Protein AF-A0A938GNT1-F1 (afdb_monomer_lite)

pLDDT: mean 94.32, std 7.25, range [50.84, 98.62]

Radius of gyration: 14.8 Å; chains: 1; bounding box: 34×33×43 Å

Secondary structure (DSSP, 8-state):
-PPPPPS--HHHHHHHTTT-PPPEEE--SHHHHHHHHHTT-SEEEEE-SSHHHHHHHHHHHHHSTTSEEEEEPPTT--SHHHHHHHHHHHHHTT-SEEEE-S-HHHHHHHHHTT--EEE--S--GGGHHHH--

Structure (mmCIF, N/CA/C/O backbone):
data_AF-A0A938GNT1-F1
#
_entry.id   AF-A0A938GNT1-F1
#
loop_
_atom_site.group_PDB
_atom_site.id
_atom_site.type_symbol
_atom_site.label_atom_id
_atom_site.label_alt_id
_atom_site.label_comp_id
_atom_site.label_asym_id
_atom_site.label_entity_id
_atom_site.label_seq_id
_atom_site.pdbx_PDB_ins_code
_atom_site.Cartn_x
_atom_site.Cartn_y
_atom_site.Cartn_z
_atom_site.occupancy
_atom_site.B_iso_or_equiv
_atom_site.auth_seq_id
_atom_site.auth_comp_id
_atom_site.auth_asym_id
_atom_site.auth_atom_id
_atom_site.pdbx_PDB_model_num
ATOM 1 N N . MET A 1 1 ? 13.058 -3.249 15.452 1.00 50.84 1 MET A N 1
ATOM 2 C CA . MET A 1 1 ? 12.200 -2.135 15.917 1.00 50.84 1 MET A CA 1
ATOM 3 C C . MET A 1 1 ? 10.747 -2.601 15.854 1.00 50.84 1 MET A C 1
ATOM 5 O O . MET A 1 1 ? 10.344 -3.102 14.810 1.00 50.84 1 MET A O 1
ATOM 9 N N . LEU A 1 2 ? 9.991 -2.549 16.957 1.00 61.66 2 LEU A N 1
ATOM 10 C CA . LEU A 1 2 ? 8.563 -2.904 16.960 1.00 61.66 2 LEU A CA 1
ATOM 11 C C . LEU A 1 2 ? 7.780 -1.785 16.261 1.00 61.66 2 LEU A C 1
ATOM 13 O O . LEU A 1 2 ? 7.905 -0.624 16.644 1.00 61.66 2 LEU A O 1
ATOM 17 N N . ARG A 1 3 ? 7.018 -2.116 15.214 1.00 69.81 3 ARG A N 1
ATOM 18 C CA . ARG A 1 3 ? 6.214 -1.128 14.478 1.00 69.81 3 ARG A CA 1
ATOM 19 C C . ARG A 1 3 ? 5.018 -0.692 15.336 1.00 69.81 3 ARG A C 1
ATOM 21 O O . ARG A 1 3 ? 4.415 -1.551 15.983 1.00 69.81 3 ARG A O 1
ATOM 28 N N . PRO A 1 4 ? 4.656 0.603 15.346 1.00 72.31 4 PRO A N 1
ATOM 29 C CA . PRO A 1 4 ? 3.506 1.081 16.104 1.00 72.31 4 PRO A CA 1
ATOM 30 C C . PRO A 1 4 ? 2.217 0.417 15.609 1.00 72.31 4 PRO A C 1
ATOM 32 O O . PRO A 1 4 ? 2.045 0.165 14.413 1.00 72.31 4 PRO A O 1
ATOM 35 N N . ARG A 1 5 ? 1.308 0.116 16.541 1.00 81.69 5 ARG A N 1
ATOM 36 C CA . ARG A 1 5 ? 0.027 -0.517 16.223 1.00 81.69 5 ARG A CA 1
ATOM 37 C C . ARG A 1 5 ? -0.854 0.461 15.442 1.00 81.69 5 ARG A C 1
ATOM 39 O O . ARG A 1 5 ? -1.074 1.585 15.881 1.00 81.69 5 ARG A O 1
ATOM 46 N N . LYS A 1 6 ? -1.360 0.009 14.296 1.00 91.19 6 LYS A N 1
ATOM 47 C CA . LYS A 1 6 ? -2.306 0.737 13.442 1.00 91.19 6 LYS A CA 1
ATOM 48 C C . LYS A 1 6 ? -3.756 0.363 13.787 1.00 91.19 6 LYS A C 1
ATOM 50 O O . LYS A 1 6 ? -3.993 -0.635 14.467 1.00 91.19 6 LYS A O 1
ATOM 55 N N . LYS A 1 7 ? -4.715 1.147 13.287 1.00 91.06 7 LYS A N 1
ATOM 56 C CA . LYS A 1 7 ? -6.173 0.946 13.357 1.00 91.06 7 LYS A CA 1
ATOM 57 C C . LYS A 1 7 ? -6.561 -0.444 12.859 1.00 91.06 7 LYS A C 1
ATOM 59 O O . LYS A 1 7 ? -7.377 -1.109 13.485 1.00 91.06 7 LYS A O 1
ATOM 64 N N . TYR A 1 8 ? -5.931 -0.882 11.770 1.00 95.44 8 TYR A N 1
ATOM 65 C CA . TYR A 1 8 ? -6.046 -2.238 11.247 1.00 95.44 8 TYR A CA 1
ATOM 66 C C . TYR A 1 8 ? -4.686 -2.922 11.183 1.00 95.44 8 TYR A C 1
ATOM 68 O O . TYR A 1 8 ? -3.656 -2.294 10.955 1.00 95.44 8 TYR A O 1
ATOM 76 N N . THR A 1 9 ? -4.691 -4.236 11.337 1.00 95.25 9 THR A N 1
ATOM 77 C CA . THR A 1 9 ? -3.609 -5.135 10.936 1.00 95.25 9 THR A CA 1
ATOM 78 C C . THR A 1 9 ? -4.050 -5.955 9.725 1.00 95.25 9 THR A C 1
ATOM 80 O O . THR A 1 9 ? -5.237 -6.037 9.419 1.00 95.25 9 THR A O 1
ATOM 83 N N . VAL A 1 10 ? -3.112 -6.628 9.050 1.00 95.50 10 VAL A N 1
ATOM 84 C CA . VAL A 1 10 ? -3.457 -7.578 7.972 1.00 95.50 10 VAL A CA 1
ATOM 85 C C . VAL A 1 10 ? -4.432 -8.651 8.468 1.00 95.50 10 VAL A C 1
ATOM 87 O O . VAL A 1 10 ? -5.361 -9.011 7.751 1.00 95.50 10 VAL A O 1
ATOM 90 N N . HIS A 1 11 ? -4.258 -9.115 9.709 1.00 96.12 11 HIS A N 1
ATOM 91 C CA . HIS A 1 11 ? -5.179 -10.052 10.344 1.00 96.12 11 HIS A CA 1
ATOM 92 C C . HIS A 1 11 ? -6.593 -9.463 10.454 1.00 96.12 11 HIS A C 1
ATOM 94 O O . HIS A 1 11 ? -7.557 -10.108 10.051 1.00 96.12 11 HIS A O 1
ATOM 100 N N . ASP A 1 12 ? -6.730 -8.220 10.923 1.00 97.25 12 ASP A N 1
ATOM 101 C CA . ASP A 1 12 ? -8.041 -7.564 11.030 1.00 97.25 12 ASP A CA 1
ATOM 102 C C . ASP A 1 12 ? -8.711 -7.430 9.657 1.00 97.25 12 ASP A C 1
ATOM 104 O O . ASP A 1 12 ? -9.892 -7.744 9.510 1.00 97.25 12 ASP A O 1
ATOM 108 N N . LEU A 1 13 ? -7.950 -7.054 8.623 1.00 97.00 13 LEU A N 1
ATOM 109 C CA . LEU A 1 13 ? -8.464 -6.954 7.254 1.00 97.00 13 LEU A CA 1
ATOM 110 C C . LEU A 1 13 ? -8.965 -8.305 6.721 1.00 97.00 13 LEU A C 1
ATOM 112 O O . LEU A 1 13 ? -10.017 -8.360 6.082 1.00 97.00 13 LEU A O 1
ATOM 116 N N . GLN A 1 14 ? -8.268 -9.405 7.025 1.00 97.00 14 GLN A N 1
ATOM 117 C CA . GLN A 1 14 ? -8.727 -10.756 6.683 1.00 97.00 14 GLN A CA 1
ATOM 118 C C . GLN A 1 14 ? -10.047 -11.104 7.381 1.00 97.00 14 GLN A C 1
ATOM 120 O O . GLN A 1 14 ? -10.933 -11.674 6.748 1.00 97.00 14 GLN A O 1
ATOM 125 N N . GLN A 1 15 ? -10.211 -10.720 8.651 1.00 98.12 15 GLN A N 1
ATOM 126 C CA . GLN A 1 15 ? -11.438 -10.984 9.412 1.00 98.12 15 GLN A CA 1
ATOM 127 C C . GLN A 1 15 ? -12.632 -10.128 8.969 1.00 98.12 15 GLN A C 1
ATOM 129 O O . GLN A 1 15 ? -13.779 -10.548 9.154 1.00 98.12 15 GLN A O 1
ATOM 134 N N . ILE A 1 16 ? -12.380 -8.942 8.406 1.00 97.62 16 ILE A N 1
ATOM 135 C CA . ILE A 1 16 ? -13.404 -8.015 7.895 1.00 97.62 16 ILE A CA 1
ATOM 136 C C . ILE A 1 16 ? -13.882 -8.404 6.489 1.00 97.62 16 ILE A C 1
ATOM 138 O O . ILE A 1 16 ? -15.014 -8.080 6.113 1.00 97.62 16 ILE A O 1
ATOM 142 N N . LYS A 1 17 ? -13.049 -9.100 5.706 1.00 96.88 17 LYS A N 1
ATOM 143 C CA . LYS A 1 17 ? -13.358 -9.478 4.321 1.00 96.88 17 LYS A CA 1
ATOM 144 C C . LYS A 1 17 ? -14.724 -10.170 4.220 1.00 96.88 17 LYS A C 1
ATOM 146 O O . LYS A 1 17 ? -14.994 -11.147 4.910 1.00 96.88 17 LYS A O 1
ATOM 151 N N . GLY A 1 18 ? -15.583 -9.646 3.345 1.00 97.19 18 GLY A N 1
ATOM 152 C CA . GLY A 1 18 ? -16.942 -10.156 3.123 1.00 97.19 18 GLY A CA 1
ATOM 153 C C . GLY A 1 18 ? -17.987 -9.722 4.160 1.00 97.19 18 GLY A C 1
ATOM 154 O O . GLY A 1 18 ? -19.154 -10.050 3.984 1.00 97.19 18 GLY A O 1
ATOM 155 N N . LYS A 1 19 ? -17.607 -8.978 5.210 1.00 97.94 19 LYS A N 1
ATOM 156 C CA . LYS A 1 19 ? -18.526 -8.508 6.267 1.00 97.94 19 LYS A CA 1
ATOM 157 C C . LYS A 1 19 ? -18.831 -7.015 6.191 1.00 97.94 19 LYS A C 1
ATOM 159 O O . LYS A 1 19 ? -19.944 -6.605 6.499 1.00 97.94 19 LYS A O 1
ATOM 164 N N . ARG A 1 20 ? -17.850 -6.192 5.806 1.00 97.00 20 ARG A N 1
ATOM 165 C CA . ARG A 1 20 ? -18.002 -4.734 5.693 1.00 97.00 20 ARG A CA 1
ATOM 166 C C . ARG A 1 20 ? -17.225 -4.199 4.495 1.00 97.00 20 ARG A C 1
ATOM 168 O O . ARG A 1 20 ? -16.111 -4.645 4.235 1.00 97.00 20 ARG A O 1
ATOM 175 N N . CYS A 1 21 ? -17.801 -3.219 3.802 1.00 97.25 21 CYS A N 1
ATOM 176 C CA . CYS A 1 21 ? -17.089 -2.437 2.796 1.00 97.25 21 CYS A CA 1
ATOM 177 C C . CYS A 1 21 ? -16.189 -1.394 3.481 1.00 97.25 21 CYS A C 1
ATOM 179 O O . CYS A 1 21 ? -16.643 -0.684 4.382 1.00 97.25 21 CYS A O 1
ATOM 181 N N . LEU A 1 22 ? -14.920 -1.329 3.075 1.00 97.44 22 LEU A N 1
ATOM 182 C CA . LEU A 1 22 ? -13.939 -0.386 3.612 1.00 97.44 22 LEU A CA 1
ATOM 183 C C . LEU A 1 22 ? -13.784 0.819 2.687 1.00 97.44 22 LEU A C 1
ATOM 185 O O . LEU A 1 22 ? -13.794 0.678 1.466 1.00 97.44 22 LEU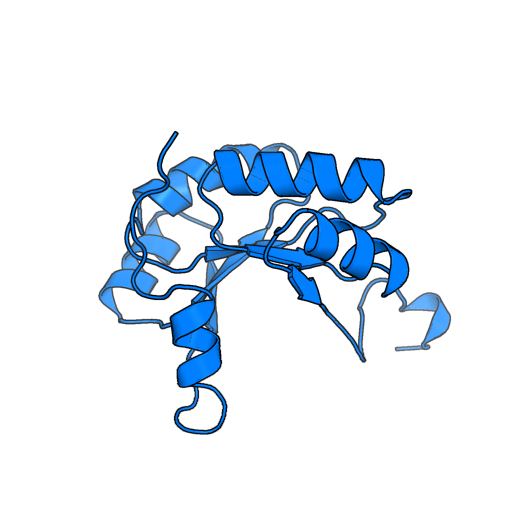 A O 1
ATOM 189 N N . THR A 1 23 ? -13.585 1.992 3.278 1.00 97.94 23 THR A N 1
ATOM 190 C CA . THR A 1 23 ? -13.212 3.209 2.549 1.00 97.94 23 THR A CA 1
ATOM 191 C C . THR A 1 23 ? -11.705 3.254 2.296 1.00 97.94 23 THR A C 1
ATOM 193 O O . THR A 1 23 ? -10.902 2.952 3.179 1.00 97.94 23 THR A O 1
ATOM 196 N N . HIS A 1 24 ? -11.297 3.641 1.087 1.00 97.69 24 HIS A N 1
ATOM 197 C CA . HIS A 1 24 ? -9.884 3.775 0.726 1.00 97.69 24 HIS A CA 1
ATOM 198 C C . HIS A 1 24 ? -9.674 5.056 -0.071 1.00 97.69 24 HIS A C 1
ATOM 200 O O . HIS A 1 24 ? -10.315 5.240 -1.103 1.00 97.69 24 HIS A O 1
ATOM 206 N N . ILE A 1 25 ? -8.789 5.938 0.401 1.00 98.00 25 ILE A N 1
ATOM 207 C CA . ILE A 1 25 ? -8.438 7.173 -0.314 1.00 98.00 25 ILE A CA 1
ATOM 208 C C . ILE A 1 25 ? -6.943 7.233 -0.615 1.00 98.00 25 ILE A C 1
ATOM 210 O O . ILE A 1 25 ? -6.129 6.600 0.060 1.00 98.00 25 ILE A O 1
ATOM 214 N N . HIS A 1 26 ? -6.576 8.019 -1.621 1.00 98.12 26 HIS A N 1
ATOM 215 C CA . HIS A 1 26 ? -5.190 8.381 -1.885 1.00 98.12 26 HIS A CA 1
ATOM 216 C C . HIS A 1 26 ? -4.887 9.763 -1.299 1.00 98.12 26 HIS A C 1
ATOM 218 O O . HIS A 1 26 ? -5.659 10.692 -1.525 1.00 98.12 26 HIS A O 1
ATOM 224 N N . VAL A 1 27 ? -3.773 9.893 -0.580 1.00 98.44 27 VAL A N 1
ATOM 225 C CA . VAL A 1 27 ? -3.311 11.140 0.046 1.00 98.44 27 VAL A CA 1
ATOM 226 C C . VAL A 1 27 ? -1.942 11.535 -0.494 1.00 98.44 27 VAL A C 1
ATOM 228 O O . VAL A 1 27 ? -1.084 10.689 -0.766 1.00 98.44 27 VAL A O 1
ATOM 231 N N . LYS A 1 28 ? -1.727 12.839 -0.643 1.00 97.75 28 LYS A N 1
ATOM 232 C CA . LYS A 1 28 ? -0.519 13.437 -1.219 1.00 97.75 28 LYS A CA 1
ATOM 233 C C . LYS A 1 28 ? 0.187 14.391 -0.263 1.00 97.75 28 LYS A C 1
ATOM 235 O O . LYS A 1 28 ? 1.350 14.713 -0.523 1.00 97.75 28 LYS A O 1
ATOM 240 N N . SER A 1 29 ? -0.459 14.812 0.824 1.00 98.38 29 SER A N 1
ATOM 241 C CA . SER A 1 29 ? 0.121 15.713 1.824 1.00 98.38 29 SER A CA 1
ATOM 242 C C . SER A 1 29 ? -0.202 15.294 3.268 1.00 98.38 29 SER A C 1
ATOM 244 O O . SER A 1 29 ? -1.146 14.528 3.492 1.00 98.38 29 SER A O 1
ATOM 246 N N . PRO A 1 30 ? 0.579 15.766 4.260 1.00 98.50 30 PRO A N 1
ATOM 247 C CA . PRO A 1 30 ? 0.291 15.533 5.676 1.00 98.50 30 PRO A CA 1
ATOM 248 C C . PRO A 1 30 ? -1.094 16.035 6.100 1.00 98.50 30 PRO A C 1
ATOM 250 O O . PRO A 1 30 ? -1.767 15.377 6.888 1.00 98.50 30 PRO A O 1
ATOM 253 N N . GLU A 1 31 ? -1.548 17.158 5.546 1.00 98.62 31 GLU A N 1
ATOM 254 C CA . GLU A 1 31 ? -2.857 17.747 5.842 1.00 98.62 31 GLU A CA 1
ATOM 255 C C . GLU A 1 31 ? -3.991 16.837 5.356 1.00 98.62 31 GLU A C 1
ATOM 257 O O . GLU A 1 31 ? -4.934 16.578 6.102 1.00 98.62 31 GLU A O 1
ATOM 262 N N . GLU A 1 32 ? -3.875 16.292 4.140 1.00 98.62 32 GLU A N 1
ATOM 263 C CA . GLU A 1 32 ? -4.833 15.314 3.610 1.00 98.62 32 GLU A CA 1
ATOM 264 C C . GLU A 1 32 ? -4.847 14.025 4.445 1.00 98.62 32 GLU A C 1
ATOM 266 O O . GLU A 1 32 ? -5.918 13.490 4.730 1.00 98.62 32 GLU A O 1
ATOM 271 N N . ALA A 1 33 ? -3.676 13.537 4.870 1.00 98.50 33 ALA A N 1
ATOM 272 C CA . ALA A 1 33 ? -3.565 12.345 5.712 1.00 98.50 33 ALA A CA 1
ATOM 273 C C . ALA A 1 33 ? -4.223 12.548 7.087 1.00 98.50 33 ALA A C 1
ATOM 275 O O . ALA A 1 33 ? -5.024 11.713 7.514 1.00 98.50 33 ALA A O 1
ATOM 276 N N . ALA A 1 34 ? -3.940 13.672 7.749 1.00 98.56 34 ALA A N 1
ATOM 277 C CA . ALA A 1 34 ? -4.549 14.024 9.030 1.00 98.56 34 ALA A CA 1
ATOM 278 C C . ALA A 1 34 ? -6.073 14.178 8.906 1.00 98.56 34 ALA A C 1
ATOM 280 O O . ALA A 1 34 ? -6.818 13.635 9.722 1.00 98.56 34 ALA A O 1
ATOM 281 N N . ALA A 1 35 ? -6.547 14.861 7.859 1.00 98.56 35 ALA A N 1
ATOM 282 C CA . ALA A 1 35 ? -7.975 15.024 7.600 1.00 98.56 35 ALA A CA 1
ATOM 283 C C . ALA A 1 35 ? -8.668 13.675 7.353 1.00 98.56 35 ALA A C 1
ATOM 285 O O . ALA A 1 35 ? -9.742 13.420 7.897 1.00 98.56 35 ALA A O 1
ATOM 286 N N . ALA A 1 36 ? -8.048 12.783 6.577 1.00 98.31 36 ALA A N 1
ATOM 287 C CA . ALA A 1 36 ? -8.589 11.457 6.306 1.00 98.31 36 ALA A CA 1
ATOM 288 C C . ALA A 1 36 ? -8.656 10.582 7.572 1.00 98.31 36 ALA A C 1
ATOM 290 O O . ALA A 1 36 ? -9.640 9.862 7.766 1.00 98.31 36 ALA A O 1
ATOM 291 N N . GLU A 1 37 ? -7.659 10.668 8.460 1.00 97.25 37 GLU A N 1
ATOM 292 C CA . GLU A 1 37 ? -7.680 9.963 9.748 1.00 97.25 37 GLU A CA 1
ATOM 293 C C . GLU A 1 37 ? -8.808 10.484 10.649 1.00 97.25 37 GLU A C 1
ATOM 295 O O . GLU A 1 37 ? -9.596 9.690 11.166 1.00 97.25 37 GLU A O 1
ATOM 300 N N . GLN A 1 38 ? -8.938 11.809 10.775 1.00 97.94 38 GLN A N 1
ATOM 301 C CA . GLN A 1 38 ? -9.999 12.459 11.555 1.00 97.94 38 GLN A CA 1
ATOM 302 C C . GLN A 1 38 ? -11.400 12.147 11.015 1.00 97.94 38 GLN A C 1
ATOM 304 O O . GLN A 1 38 ? -12.330 11.939 11.793 1.00 97.94 38 GLN A O 1
ATOM 309 N N . ALA A 1 39 ? -11.549 12.058 9.690 1.00 98.00 39 ALA A N 1
ATOM 310 C CA . ALA A 1 39 ? -12.795 11.668 9.033 1.00 98.00 39 ALA A CA 1
ATOM 311 C C . ALA A 1 39 ? -13.134 10.174 9.201 1.00 98.00 39 ALA A C 1
ATOM 313 O O . ALA A 1 39 ? -14.215 9.736 8.808 1.00 98.00 39 ALA A O 1
ATOM 314 N N . GLY A 1 40 ? -12.229 9.374 9.772 1.00 96.62 40 GLY A N 1
ATOM 315 C CA . GLY A 1 40 ? -12.463 7.961 10.044 1.00 96.62 40 GLY A CA 1
ATOM 316 C C . GLY A 1 40 ? -12.284 7.042 8.836 1.00 96.62 40 GLY A C 1
ATOM 317 O O . GLY A 1 40 ? -12.744 5.898 8.902 1.00 96.62 40 GLY A O 1
ATOM 318 N N . VAL A 1 41 ? -11.587 7.487 7.780 1.00 97.88 41 VAL A N 1
ATOM 319 C CA . VAL A 1 41 ? -11.237 6.652 6.616 1.00 97.88 41 VAL A CA 1
ATOM 320 C C . VAL A 1 41 ? -10.580 5.343 7.080 1.00 97.88 41 VAL A C 1
ATOM 322 O O . VAL A 1 41 ? -9.828 5.300 8.060 1.00 97.88 41 VAL A O 1
ATOM 325 N N . ASP A 1 42 ? -10.912 4.232 6.425 1.00 97.44 42 ASP A N 1
ATOM 326 C CA . ASP A 1 42 ? -10.433 2.913 6.840 1.00 97.44 42 ASP A CA 1
ATOM 327 C C . ASP A 1 42 ? -8.985 2.667 6.410 1.00 97.44 42 ASP A C 1
ATOM 329 O O . ASP A 1 42 ? -8.164 2.257 7.233 1.00 97.44 42 ASP A O 1
ATOM 333 N N . LEU A 1 43 ? -8.684 2.926 5.135 1.00 97.75 43 LEU A N 1
ATOM 334 C CA . LEU A 1 43 ? -7.387 2.691 4.505 1.00 97.75 43 LEU A CA 1
ATOM 335 C C . LEU A 1 43 ? -6.920 3.932 3.741 1.00 97.75 43 LEU A C 1
ATOM 337 O O . LEU A 1 43 ? -7.714 4.646 3.128 1.00 97.75 43 LEU A O 1
ATOM 341 N N . MET A 1 44 ? -5.611 4.145 3.698 1.00 98.00 44 MET A N 1
ATOM 342 C CA . MET A 1 44 ? -4.995 5.201 2.896 1.00 98.00 44 MET A CA 1
ATOM 343 C C . MET A 1 44 ? -3.997 4.612 1.909 1.00 98.00 44 MET A C 1
ATOM 345 O O . MET A 1 44 ? -3.426 3.541 2.131 1.00 98.00 44 MET A O 1
ATOM 349 N N . SER A 1 45 ? -3.769 5.320 0.809 1.00 98.00 45 SER A N 1
ATOM 350 C CA . SER A 1 45 ? -2.628 5.082 -0.066 1.00 98.00 45 SER A CA 1
ATOM 351 C C . SER A 1 45 ? -1.842 6.350 -0.346 1.00 98.00 45 SER A 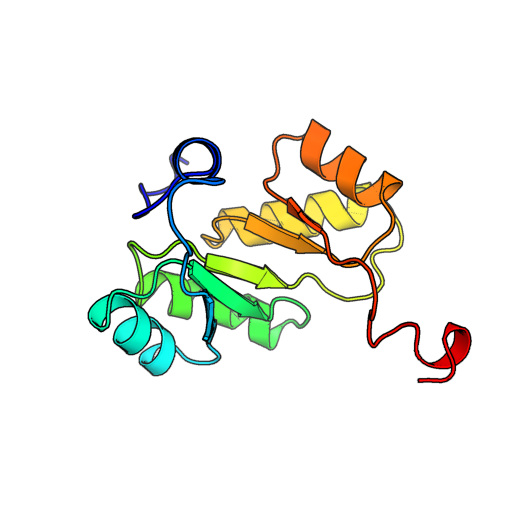C 1
ATOM 353 O O . SER A 1 45 ? -2.406 7.437 -0.342 1.00 98.00 45 SER A O 1
ATOM 355 N N . CYS A 1 46 ? -0.551 6.212 -0.620 1.00 98.25 46 CYS A N 1
ATOM 356 C CA . CYS A 1 46 ? 0.267 7.297 -1.150 1.00 98.25 46 CYS A CA 1
ATOM 357 C C . CYS A 1 46 ? 1.295 6.755 -2.147 1.00 98.25 46 CYS A C 1
ATOM 359 O O . CYS A 1 46 ? 1.548 5.549 -2.218 1.00 98.25 46 CYS A O 1
ATOM 361 N N . SER A 1 47 ? 1.895 7.649 -2.922 1.00 97.38 47 SER A N 1
ATOM 362 C CA . SER A 1 47 ? 3.017 7.315 -3.797 1.00 97.38 47 SER A CA 1
ATOM 363 C C . SER A 1 47 ? 4.293 7.007 -3.006 1.00 97.38 47 SER A C 1
ATOM 365 O O . SER A 1 47 ? 4.518 7.570 -1.933 1.00 97.38 47 SER A O 1
ATOM 367 N N . PHE A 1 48 ? 5.126 6.119 -3.547 1.00 97.31 48 PHE A N 1
ATOM 368 C CA . PHE A 1 48 ? 6.480 5.794 -3.072 1.00 97.31 48 PHE A CA 1
ATOM 369 C C . PHE A 1 48 ? 7.394 5.421 -4.259 1.00 97.31 48 PHE A C 1
ATOM 371 O O . PHE A 1 48 ? 8.349 4.649 -4.149 1.00 97.31 48 PHE A O 1
ATOM 378 N N . ASP A 1 49 ? 7.072 5.962 -5.429 1.00 94.44 49 ASP A N 1
ATOM 379 C CA . ASP A 1 49 ? 7.660 5.657 -6.729 1.00 94.44 49 ASP A CA 1
ATOM 380 C C . ASP A 1 49 ? 8.806 6.601 -7.128 1.00 94.44 49 ASP A C 1
ATOM 382 O O . ASP A 1 49 ? 9.466 6.362 -8.136 1.00 94.44 49 ASP A O 1
ATOM 386 N N . SER A 1 50 ? 9.093 7.628 -6.320 1.00 94.94 50 SER A N 1
ATOM 387 C CA . SER A 1 50 ? 10.159 8.611 -6.557 1.00 94.94 50 SER A CA 1
ATOM 388 C C . SER A 1 50 ? 10.892 9.004 -5.264 1.00 94.94 50 SER A C 1
ATOM 390 O O . SER A 1 50 ? 10.332 8.847 -4.175 1.00 94.94 50 SER A O 1
ATOM 392 N N . PRO A 1 51 ? 12.119 9.556 -5.327 1.00 95.56 51 PRO A N 1
ATOM 393 C CA . PRO A 1 51 ? 12.821 10.045 -4.136 1.00 95.56 51 PRO A CA 1
ATOM 394 C C . PRO A 1 51 ? 12.001 11.046 -3.305 1.00 95.56 51 PRO A C 1
ATOM 396 O O . PRO A 1 51 ? 11.996 10.977 -2.076 1.00 95.56 51 PRO A O 1
ATOM 399 N N . GLU A 1 52 ? 11.257 11.937 -3.960 1.00 96.88 52 GLU A N 1
ATOM 400 C CA . GLU A 1 52 ? 10.434 12.962 -3.310 1.00 96.88 52 GLU A CA 1
ATOM 401 C C . GLU A 1 52 ? 9.258 12.346 -2.546 1.00 96.88 52 GLU A C 1
ATOM 403 O O . GLU A 1 52 ? 8.939 12.770 -1.434 1.00 96.88 52 GLU A O 1
ATOM 408 N N . THR A 1 53 ? 8.601 11.340 -3.128 1.00 97.19 53 THR A N 1
ATOM 409 C CA . THR A 1 53 ? 7.473 10.653 -2.483 1.00 97.19 53 THR A CA 1
ATOM 410 C C . THR A 1 53 ? 7.950 9.732 -1.360 1.00 97.19 53 THR A C 1
ATOM 412 O O . THR A 1 53 ? 7.324 9.678 -0.301 1.00 97.19 53 THR A O 1
ATOM 415 N N . GLN A 1 54 ? 9.125 9.113 -1.514 1.00 97.00 54 GLN A N 1
ATOM 416 C CA . GLN A 1 54 ? 9.783 8.348 -0.452 1.00 97.00 54 GLN A CA 1
ATOM 417 C C . GLN A 1 54 ? 10.158 9.219 0.751 1.00 97.00 54 GLN A C 1
ATOM 419 O O . GLN A 1 54 ? 9.924 8.819 1.892 1.00 97.00 54 GLN A O 1
ATOM 424 N N . ALA A 1 55 ? 10.690 10.421 0.513 1.00 97.00 55 ALA A N 1
ATOM 425 C CA . ALA A 1 55 ? 11.009 11.382 1.570 1.00 97.00 55 ALA A CA 1
ATOM 426 C C . ALA A 1 55 ? 9.756 11.928 2.279 1.00 97.00 55 ALA A C 1
ATOM 428 O O . ALA A 1 55 ? 9.825 12.328 3.440 1.00 97.00 55 ALA A O 1
ATOM 429 N N . ARG A 1 56 ? 8.600 11.923 1.604 1.00 97.75 56 ARG A N 1
ATOM 430 C CA . ARG A 1 56 ? 7.322 12.389 2.159 1.00 97.75 56 ARG A CA 1
ATOM 431 C C . ARG A 1 56 ? 6.651 11.371 3.073 1.00 97.75 56 ARG A C 1
ATOM 433 O O . ARG A 1 56 ? 5.941 11.775 3.991 1.00 97.75 56 ARG A O 1
ATOM 440 N N . LEU A 1 57 ? 6.864 10.074 2.847 1.00 97.62 57 LEU A N 1
ATOM 441 C CA . LEU A 1 57 ? 6.183 9.008 3.587 1.00 97.62 57 LEU A CA 1
ATOM 442 C C . LEU A 1 57 ? 6.261 9.173 5.122 1.00 97.62 57 LEU A C 1
ATOM 444 O O . LEU A 1 57 ? 5.204 9.114 5.751 1.00 97.62 57 LEU A O 1
ATOM 448 N N . PRO A 1 58 ? 7.424 9.457 5.745 1.00 97.00 58 PRO A N 1
ATOM 449 C CA . PRO A 1 58 ? 7.490 9.671 7.193 1.00 97.00 58 PRO A CA 1
ATOM 450 C C . PRO A 1 58 ? 6.598 10.813 7.694 1.00 97.00 58 P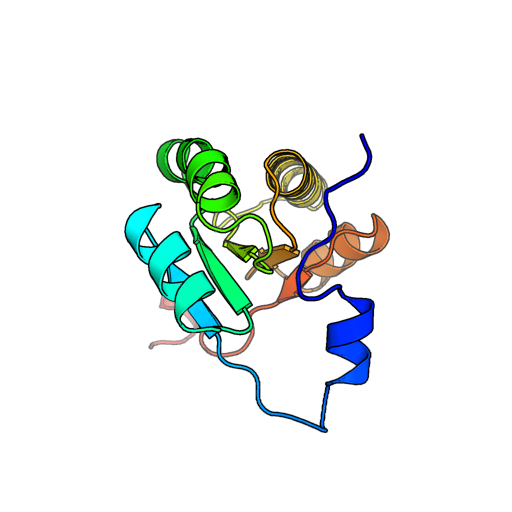RO A C 1
ATOM 452 O O . PRO A 1 58 ? 6.033 10.712 8.780 1.00 97.00 58 PRO A O 1
ATOM 455 N N . LEU A 1 59 ? 6.425 11.875 6.899 1.00 98.06 59 LEU A N 1
ATOM 456 C CA . LEU A 1 59 ? 5.554 13.003 7.241 1.00 98.06 59 LEU A CA 1
ATOM 457 C C . LEU A 1 59 ? 4.076 12.592 7.209 1.00 98.06 59 LEU A C 1
ATOM 459 O O . LEU A 1 59 ? 3.319 12.958 8.103 1.00 98.06 59 LEU A O 1
ATOM 463 N N . LEU A 1 60 ? 3.675 11.784 6.221 1.00 98.19 60 LEU A N 1
ATOM 464 C CA . LEU A 1 60 ? 2.316 11.232 6.140 1.00 98.19 60 LEU A CA 1
ATOM 465 C C . LEU A 1 60 ? 2.034 10.282 7.309 1.00 98.19 60 LEU A C 1
ATOM 467 O O . LEU A 1 60 ? 0.977 10.352 7.931 1.00 98.19 60 LEU A O 1
ATOM 471 N N . VAL A 1 61 ? 3.001 9.422 7.638 1.00 97.12 61 VAL A N 1
ATOM 472 C CA . VAL A 1 61 ? 2.906 8.494 8.773 1.00 97.12 61 VAL A CA 1
ATOM 473 C C . VAL A 1 61 ? 2.801 9.250 10.096 1.00 97.12 61 VAL A C 1
ATOM 475 O O . VAL A 1 61 ? 2.038 8.829 10.960 1.00 97.12 61 VAL A O 1
ATOM 478 N N . ALA A 1 62 ? 3.537 10.351 10.263 1.00 97.00 62 ALA A N 1
ATOM 479 C CA . ALA A 1 62 ? 3.468 11.179 11.465 1.00 97.00 62 ALA A CA 1
ATOM 480 C C . ALA A 1 62 ? 2.135 11.936 11.589 1.00 97.00 62 ALA A C 1
ATOM 482 O O . ALA A 1 62 ? 1.641 12.103 12.700 1.00 97.00 62 ALA A O 1
ATOM 483 N N . ALA A 1 63 ? 1.548 12.367 10.469 1.00 97.94 63 ALA A N 1
ATOM 484 C CA . ALA A 1 63 ? 0.272 13.081 10.445 1.00 97.94 63 ALA A CA 1
ATOM 485 C C . ALA A 1 63 ? -0.950 12.175 10.673 1.00 97.94 63 ALA A C 1
ATOM 487 O O . ALA A 1 63 ? -1.960 12.638 11.196 1.00 97.94 63 ALA A O 1
ATOM 488 N N . ALA A 1 64 ? -0.850 10.896 10.299 1.00 97.25 64 ALA A N 1
ATOM 489 C CA . ALA A 1 64 ? -1.895 9.888 10.470 1.00 97.25 64 ALA A CA 1
ATOM 490 C C . ALA A 1 64 ? -1.328 8.609 11.131 1.00 97.25 64 ALA A C 1
ATOM 492 O O . ALA A 1 64 ? -1.231 7.544 10.500 1.00 97.25 64 ALA A O 1
ATOM 493 N N . PRO A 1 65 ? -0.881 8.690 12.400 1.00 95.38 65 PRO A N 1
ATOM 494 C CA . PRO A 1 65 ? -0.111 7.632 13.052 1.00 95.38 65 PRO A CA 1
ATOM 495 C C . PRO A 1 65 ? -0.888 6.330 13.233 1.00 95.38 65 PRO A C 1
ATOM 497 O O . PRO A 1 65 ? -0.272 5.257 13.227 1.00 95.38 65 PRO A O 1
ATOM 500 N N . SER A 1 66 ? -2.216 6.390 13.351 1.00 95.62 66 SER A N 1
ATOM 501 C CA . SER A 1 66 ? -3.057 5.203 13.515 1.00 95.62 66 SER A CA 1
ATOM 502 C C . SER A 1 66 ? -3.454 4.577 12.177 1.00 95.62 66 SER A C 1
ATOM 504 O O . SER A 1 66 ? -3.801 3.401 12.126 1.00 95.62 66 SER A O 1
ATOM 506 N N . SER A 1 67 ? -3.367 5.307 11.072 1.00 95.56 67 SER A N 1
ATOM 507 C CA . SER A 1 67 ? -3.929 4.878 9.792 1.00 95.56 67 SER A CA 1
ATOM 508 C C . SER A 1 67 ? -3.172 3.715 9.143 1.00 95.56 67 SER A C 1
ATOM 510 O O . SER A 1 67 ? -1.940 3.631 9.201 1.00 95.56 67 SER A O 1
ATOM 512 N N . PHE A 1 68 ? -3.915 2.808 8.496 1.00 97.31 68 PHE A N 1
ATOM 513 C CA . PHE A 1 68 ? -3.333 1.758 7.657 1.00 97.31 68 PHE A CA 1
ATOM 514 C C . PHE A 1 68 ? -2.977 2.355 6.291 1.00 97.31 68 PHE A C 1
ATOM 516 O O . PHE A 1 68 ? -3.852 2.591 5.456 1.00 97.31 68 PHE A O 1
ATOM 523 N N . LEU A 1 69 ? -1.688 2.617 6.077 1.00 97.19 69 LEU A N 1
ATOM 524 C CA . LEU A 1 69 ? -1.175 3.322 4.902 1.00 97.19 69 LEU A CA 1
ATOM 525 C C . LEU A 1 69 ? -0.451 2.350 3.959 1.00 97.19 69 LEU A C 1
ATOM 527 O O . LEU A 1 69 ? 0.598 1.804 4.308 1.00 97.19 69 LEU A O 1
ATOM 531 N N . SER A 1 70 ? -1.017 2.119 2.775 1.00 97.56 70 SER A N 1
ATOM 532 C CA . SER A 1 70 ? -0.393 1.347 1.692 1.00 97.56 70 SER A CA 1
ATOM 533 C C . SER A 1 70 ? 0.398 2.265 0.769 1.00 97.56 70 SER A C 1
ATOM 535 O O . SER A 1 70 ? -0.105 3.310 0.373 1.00 97.56 70 SER A O 1
ATOM 537 N N . VAL A 1 71 ? 1.598 1.882 0.349 1.00 97.94 71 VAL A N 1
ATOM 538 C CA . VAL A 1 71 ? 2.412 2.756 -0.512 1.00 97.94 71 VAL A CA 1
ATOM 539 C C . VAL A 1 71 ? 2.639 2.157 -1.892 1.00 97.94 71 VAL A C 1
ATOM 541 O O . VAL A 1 71 ? 2.935 0.971 -2.000 1.00 97.94 71 VAL A O 1
ATOM 544 N N . ALA A 1 72 ? 2.481 2.942 -2.955 1.00 96.88 72 ALA A N 1
ATOM 545 C CA . ALA A 1 72 ? 2.680 2.473 -4.324 1.00 96.88 72 ALA A CA 1
ATOM 546 C C . ALA A 1 72 ? 4.172 2.419 -4.670 1.00 96.88 72 ALA A C 1
ATOM 548 O O . ALA A 1 72 ? 4.840 3.451 -4.693 1.00 96.88 72 ALA A O 1
ATOM 549 N N . THR A 1 73 ? 4.696 1.219 -4.928 1.00 94.88 73 THR A N 1
ATOM 550 C CA . THR A 1 73 ? 6.101 1.028 -5.316 1.00 94.88 73 THR A CA 1
ATOM 551 C C . THR A 1 73 ? 6.391 1.639 -6.690 1.00 94.88 73 THR A C 1
ATOM 553 O O . THR A 1 73 ? 5.468 1.732 -7.505 1.00 94.88 73 THR A O 1
ATOM 556 N N . PRO A 1 74 ? 7.664 1.947 -7.012 1.00 92.25 74 PRO A N 1
ATOM 557 C CA . PRO A 1 74 ? 8.060 2.312 -8.363 1.00 92.25 74 PRO A CA 1
ATOM 558 C C . PRO A 1 74 ? 7.555 1.306 -9.391 1.00 92.25 74 PRO A C 1
ATOM 560 O O . PRO A 1 74 ? 7.570 0.089 -9.177 1.00 92.25 74 PRO A O 1
ATOM 563 N N . HIS A 1 75 ? 7.125 1.816 -10.537 1.00 84.25 75 HIS A N 1
ATOM 564 C CA . HIS A 1 75 ? 6.816 0.953 -11.656 1.00 84.25 75 HIS A CA 1
ATOM 565 C C . HIS A 1 75 ? 8.129 0.499 -12.313 1.00 84.25 75 HIS A C 1
ATOM 567 O O . HIS A 1 75 ? 8.940 1.327 -12.723 1.00 84.25 75 HIS A O 1
ATOM 573 N N . GLY A 1 76 ? 8.310 -0.809 -12.516 1.00 84.75 76 GLY A N 1
ATOM 574 C CA . GLY A 1 76 ? 9.465 -1.351 -13.254 1.00 84.75 76 GLY A CA 1
ATOM 575 C C . GLY A 1 76 ? 10.513 -2.053 -12.420 1.00 84.75 76 GLY A C 1
ATOM 576 O O . GLY A 1 76 ? 11.631 -2.186 -12.893 1.00 84.75 76 GLY A O 1
ATOM 577 N N . LEU A 1 77 ? 10.126 -2.536 -11.239 1.00 92.19 77 LEU A N 1
ATOM 578 C CA . LEU A 1 77 ? 10.908 -3.491 -10.460 1.00 92.19 77 LEU A CA 1
ATOM 579 C C . LEU A 1 77 ? 11.323 -4.658 -11.367 1.00 92.19 77 LEU A C 1
ATOM 581 O O . LEU A 1 77 ? 10.471 -5.413 -11.847 1.00 92.19 77 LEU A O 1
ATOM 585 N N . ALA A 1 78 ? 12.619 -4.766 -11.633 1.00 92.81 78 ALA A N 1
ATOM 586 C CA . ALA A 1 78 ? 13.176 -5.685 -12.617 1.00 92.81 78 ALA A CA 1
ATOM 587 C C . ALA A 1 78 ? 13.456 -7.073 -12.027 1.00 92.81 78 ALA A C 1
ATOM 589 O O . ALA A 1 78 ? 13.647 -8.036 -12.769 1.00 92.81 78 ALA A O 1
ATOM 590 N N . SER A 1 79 ? 13.472 -7.197 -10.697 1.00 96.81 79 SER A N 1
ATOM 591 C CA . SER A 1 79 ? 13.727 -8.462 -10.011 1.00 96.81 79 SER A CA 1
ATOM 592 C C . SER A 1 79 ? 12.974 -8.586 -8.677 1.00 96.81 79 SER A C 1
ATOM 594 O O . SER A 1 79 ? 12.597 -7.575 -8.076 1.00 96.81 79 SER A O 1
ATOM 596 N N . PRO A 1 80 ? 12.793 -9.821 -8.166 1.00 97.81 80 PRO A N 1
ATOM 597 C CA . PRO A 1 80 ? 12.296 -10.053 -6.811 1.00 97.81 80 PRO A CA 1
ATOM 598 C C . PRO A 1 80 ? 13.116 -9.355 -5.721 1.00 97.81 80 PRO A C 1
ATOM 600 O O . PRO A 1 80 ? 12.544 -8.802 -4.786 1.00 97.81 80 PRO A O 1
ATOM 603 N N . GLU A 1 81 ? 14.446 -9.359 -5.845 1.00 98.12 81 GLU A N 1
ATOM 604 C CA . GLU A 1 81 ? 15.344 -8.749 -4.861 1.00 98.12 81 GLU A CA 1
ATOM 605 C C . GLU A 1 81 ? 15.119 -7.237 -4.764 1.00 98.12 81 GLU A C 1
ATOM 607 O O . GLU A 1 81 ? 14.997 -6.690 -3.667 1.00 98.12 81 GLU A O 1
ATOM 612 N N . GLU A 1 82 ? 15.014 -6.562 -5.909 1.00 97.19 82 GLU A N 1
ATOM 613 C CA . GLU A 1 82 ? 14.729 -5.129 -5.965 1.00 97.19 82 GLU A CA 1
ATOM 614 C C . GLU A 1 82 ? 13.385 -4.805 -5.301 1.00 97.19 82 GLU A C 1
ATOM 616 O O . GLU A 1 82 ? 13.302 -3.904 -4.463 1.00 97.19 82 GLU A O 1
ATOM 621 N N . ALA A 1 83 ? 12.348 -5.585 -5.616 1.00 97.69 83 ALA A N 1
ATOM 622 C CA . ALA A 1 83 ? 11.022 -5.429 -5.030 1.00 97.69 83 ALA A CA 1
ATOM 623 C C . ALA A 1 83 ? 11.044 -5.597 -3.503 1.00 97.69 83 ALA A C 1
ATOM 625 O O . ALA A 1 83 ? 10.503 -4.758 -2.780 1.00 97.69 83 ALA A O 1
ATOM 626 N N . ILE A 1 84 ? 11.726 -6.635 -3.009 1.00 98.44 84 ILE A N 1
ATOM 627 C CA . ILE A 1 84 ? 11.900 -6.900 -1.577 1.00 98.44 84 ILE A CA 1
ATOM 628 C C . ILE A 1 84 ? 12.632 -5.737 -0.890 1.00 98.44 84 ILE A C 1
ATOM 630 O O . ILE A 1 84 ? 12.165 -5.249 0.141 1.00 98.44 84 ILE A O 1
ATOM 634 N N . ARG A 1 85 ? 13.739 -5.241 -1.464 1.00 97.88 85 ARG A N 1
ATOM 635 C CA . ARG A 1 85 ? 14.511 -4.113 -0.903 1.00 97.88 85 ARG A CA 1
ATOM 636 C C . ARG A 1 85 ? 13.668 -2.843 -0.797 1.00 97.88 85 ARG A C 1
ATOM 638 O O . ARG A 1 85 ? 13.643 -2.205 0.257 1.00 97.88 85 ARG A O 1
ATOM 645 N N . VAL A 1 86 ? 12.957 -2.483 -1.867 1.00 97.50 86 VAL A N 1
ATOM 646 C CA . VAL A 1 86 ? 12.077 -1.304 -1.881 1.00 97.50 86 VAL A CA 1
ATOM 647 C C . VAL A 1 86 ? 10.955 -1.448 -0.858 1.00 97.50 86 VAL A C 1
ATOM 649 O O . VAL A 1 86 ? 10.662 -0.503 -0.122 1.00 97.50 86 VAL A O 1
ATOM 652 N N . ALA A 1 87 ? 10.343 -2.627 -0.775 1.00 97.69 87 ALA A N 1
ATOM 653 C CA . ALA A 1 87 ? 9.241 -2.862 0.139 1.00 97.69 87 ALA A CA 1
ATOM 654 C C . ALA A 1 87 ? 9.677 -2.845 1.609 1.00 97.69 87 ALA A C 1
ATOM 656 O O . ALA A 1 87 ? 9.001 -2.225 2.429 1.00 97.69 87 ALA A O 1
ATOM 657 N N . PHE A 1 88 ? 10.824 -3.433 1.958 1.00 97.50 88 PHE A N 1
ATOM 658 C CA . PHE A 1 88 ? 11.355 -3.309 3.317 1.00 97.50 88 PHE A CA 1
ATOM 659 C C . PHE A 1 88 ? 11.648 -1.858 3.687 1.00 97.50 88 PHE A C 1
ATOM 661 O O . PHE A 1 88 ? 11.223 -1.426 4.758 1.00 97.50 88 PHE A O 1
ATOM 668 N N . ARG A 1 89 ? 12.247 -1.077 2.778 1.00 96.94 89 ARG A N 1
ATOM 669 C CA . ARG A 1 89 ? 12.469 0.358 2.999 1.00 96.94 89 ARG A CA 1
ATOM 670 C C . ARG A 1 89 ? 11.161 1.106 3.268 1.00 96.94 89 ARG A C 1
ATOM 672 O O . ARG A 1 89 ? 11.087 1.894 4.205 1.00 96.94 89 ARG A O 1
ATOM 679 N N . ALA A 1 90 ? 10.114 0.851 2.484 1.00 97.06 90 ALA A N 1
ATOM 680 C CA . ALA A 1 90 ? 8.795 1.441 2.717 1.00 97.06 90 ALA A CA 1
ATOM 681 C C . ALA A 1 90 ? 8.244 1.099 4.112 1.00 97.06 90 ALA A C 1
ATOM 683 O O . ALA A 1 90 ? 7.746 1.969 4.829 1.00 97.06 90 ALA A O 1
ATOM 684 N N . LEU A 1 91 ? 8.344 -0.170 4.509 1.00 96.06 91 LEU A N 1
ATOM 685 C CA . LEU A 1 91 ? 7.859 -0.639 5.803 1.00 96.06 91 LEU A CA 1
ATOM 686 C C . LEU A 1 91 ? 8.663 -0.066 6.985 1.00 96.06 91 LEU A C 1
ATOM 688 O O . LEU A 1 91 ? 8.086 0.198 8.040 1.00 96.06 91 LEU A O 1
ATOM 692 N N . GLU A 1 92 ? 9.973 0.133 6.830 1.00 94.94 92 GLU A N 1
ATOM 693 C CA . GLU A 1 92 ? 10.835 0.797 7.823 1.00 94.94 92 GLU A CA 1
ATOM 694 C C . GLU A 1 92 ? 10.468 2.272 8.010 1.00 94.94 92 GLU A C 1
ATOM 696 O O . GLU A 1 92 ? 10.502 2.778 9.129 1.00 94.94 92 GLU A O 1
ATOM 701 N N . LEU A 1 93 ? 10.032 2.934 6.937 1.00 95.19 93 LEU A N 1
ATOM 702 C CA . LEU A 1 93 ? 9.528 4.310 6.967 1.00 95.19 93 LEU A CA 1
ATOM 703 C C . LEU A 1 93 ? 8.077 4.420 7.473 1.00 95.19 93 LEU A C 1
ATOM 705 O O . LEU A 1 93 ? 7.534 5.521 7.539 1.00 95.19 93 LEU A O 1
ATOM 709 N N . GLY A 1 94 ? 7.450 3.302 7.856 1.00 94.50 94 GLY A N 1
ATOM 710 C CA . GLY A 1 94 ? 6.148 3.277 8.528 1.00 94.50 94 GLY A CA 1
ATOM 711 C C . GLY A 1 94 ? 4.954 2.894 7.651 1.00 94.50 94 GLY A C 1
ATOM 712 O O . GLY A 1 94 ? 3.814 2.972 8.124 1.00 94.50 94 GLY A O 1
ATOM 713 N N . ALA A 1 95 ? 5.181 2.444 6.412 1.00 96.62 95 ALA A N 1
ATOM 714 C CA . ALA A 1 95 ? 4.121 1.851 5.599 1.00 96.62 95 ALA A CA 1
ATOM 715 C C . ALA A 1 95 ? 3.532 0.600 6.276 1.00 96.62 95 ALA A C 1
ATOM 717 O O . ALA A 1 95 ? 4.226 -0.177 6.935 1.00 96.62 95 ALA A O 1
ATOM 718 N N . SER A 1 96 ? 2.231 0.385 6.091 1.00 97.12 96 SER A N 1
ATOM 719 C CA . SER A 1 96 ? 1.517 -0.806 6.582 1.00 97.12 96 SER A CA 1
ATOM 720 C C . SER A 1 96 ? 1.513 -1.944 5.559 1.00 97.12 96 SER A C 1
ATOM 722 O O . SER A 1 96 ? 1.443 -3.115 5.926 1.00 97.12 96 SER A O 1
ATOM 724 N N . SER A 1 97 ? 1.593 -1.598 4.274 1.00 97.50 97 SER A N 1
ATOM 725 C CA . SER A 1 97 ? 1.695 -2.524 3.144 1.00 97.50 97 SER A CA 1
ATOM 726 C C . SER A 1 97 ? 2.269 -1.805 1.925 1.00 97.50 97 SER A C 1
ATOM 728 O O . SER A 1 97 ? 2.385 -0.574 1.920 1.00 97.50 97 SER A O 1
ATOM 730 N N . VAL A 1 98 ? 2.615 -2.566 0.892 1.00 97.94 98 VAL A N 1
ATOM 731 C CA . VAL A 1 98 ? 3.022 -2.026 -0.406 1.00 97.94 98 VAL A CA 1
ATOM 732 C C . VAL A 1 98 ? 2.008 -2.396 -1.478 1.00 97.94 98 VAL A C 1
ATOM 734 O O . VAL A 1 98 ? 1.517 -3.517 -1.516 1.00 97.94 98 VAL A O 1
ATOM 737 N N . TYR A 1 99 ? 1.710 -1.462 -2.367 1.00 96.50 99 TYR A N 1
ATOM 738 C CA . TYR A 1 99 ? 0.959 -1.698 -3.589 1.00 96.50 99 TYR A CA 1
ATOM 739 C C . TYR A 1 99 ? 1.940 -1.964 -4.729 1.00 96.50 99 TYR A C 1
ATOM 741 O O . TYR A 1 99 ? 2.856 -1.170 -4.951 1.00 96.50 99 TYR A O 1
ATOM 749 N N . CYS A 1 100 ? 1.742 -3.066 -5.451 1.00 94.75 100 CYS A N 1
ATOM 750 C CA . CYS A 1 100 ? 2.623 -3.497 -6.527 1.00 94.75 100 CYS A CA 1
ATOM 751 C C . CYS A 1 100 ? 1.820 -4.000 -7.736 1.00 94.75 100 CYS A C 1
ATOM 753 O O . CYS A 1 100 ? 0.944 -4.854 -7.613 1.00 94.75 100 CYS A O 1
ATOM 755 N N . SER A 1 101 ? 2.154 -3.486 -8.921 1.00 93.06 101 SER A N 1
ATOM 756 C CA . SER A 1 101 ? 1.577 -3.887 -10.217 1.00 93.06 101 SER A CA 1
ATOM 757 C C . SER A 1 101 ? 2.498 -4.821 -11.019 1.00 93.06 101 SER A C 1
ATOM 759 O O . SER A 1 101 ? 2.324 -4.983 -12.224 1.00 93.06 101 SER A O 1
ATOM 761 N N . ALA A 1 102 ? 3.508 -5.408 -10.364 1.00 93.12 102 ALA A N 1
ATOM 762 C CA . ALA A 1 102 ? 4.416 -6.374 -10.976 1.00 93.12 102 ALA A CA 1
ATOM 763 C C . ALA A 1 102 ? 3.763 -7.759 -11.138 1.00 93.12 102 ALA A C 1
ATOM 765 O O . ALA A 1 102 ? 2.624 -7.993 -10.733 1.00 93.12 102 ALA A O 1
ATOM 766 N N . SER A 1 103 ? 4.501 -8.697 -11.734 1.00 92.75 103 SER A N 1
ATOM 767 C CA . SER A 1 103 ? 4.018 -10.058 -11.963 1.00 92.75 103 SER A CA 1
ATOM 768 C C . SER A 1 103 ? 3.718 -10.807 -10.652 1.00 92.75 103 SER A C 1
ATOM 770 O O . SER A 1 103 ? 4.341 -10.526 -9.620 1.00 92.75 103 SER A O 1
ATOM 772 N N . PRO A 1 104 ? 2.843 -11.832 -10.686 1.00 94.31 104 PRO A N 1
ATOM 773 C CA . PRO A 1 104 ? 2.611 -12.712 -9.542 1.00 94.31 104 PRO A CA 1
ATOM 774 C C . PRO A 1 104 ? 3.891 -13.333 -8.971 1.00 94.31 104 PRO A C 1
ATOM 776 O O . PRO A 1 104 ? 3.970 -13.519 -7.767 1.00 94.31 104 PRO A O 1
ATOM 779 N N . PHE A 1 105 ? 4.913 -13.582 -9.800 1.00 95.81 105 PHE A N 1
ATOM 780 C CA . PHE A 1 105 ? 6.211 -14.099 -9.353 1.00 95.81 105 PHE A CA 1
ATOM 781 C C . PHE A 1 105 ? 6.948 -13.124 -8.418 1.00 95.81 105 PHE A C 1
ATOM 783 O O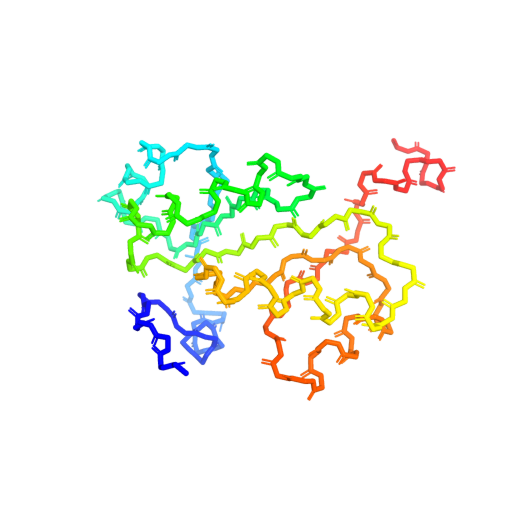 . PHE A 1 105 ? 7.463 -13.524 -7.375 1.00 95.81 105 PHE A O 1
ATOM 790 N N . ILE A 1 106 ? 6.964 -11.829 -8.756 1.00 96.62 106 ILE A N 1
ATOM 791 C CA . ILE A 1 106 ? 7.572 -10.792 -7.907 1.00 96.62 106 ILE A CA 1
ATOM 792 C C . ILE A 1 106 ? 6.743 -10.583 -6.633 1.00 96.62 106 ILE A C 1
ATOM 794 O O . ILE A 1 106 ? 7.302 -10.458 -5.542 1.00 96.62 106 ILE A O 1
ATOM 798 N N . ILE A 1 107 ? 5.411 -10.582 -6.757 1.00 96.75 107 ILE A N 1
ATOM 799 C CA . ILE A 1 107 ? 4.505 -10.468 -5.607 1.00 96.75 107 ILE A CA 1
ATOM 800 C C . ILE A 1 107 ? 4.709 -11.644 -4.646 1.00 96.75 107 ILE A C 1
ATOM 802 O O . ILE A 1 107 ? 4.877 -11.430 -3.446 1.00 96.75 107 ILE A O 1
ATOM 806 N N . GLU A 1 108 ? 4.752 -12.873 -5.160 1.00 97.75 108 GLU A N 1
ATOM 807 C CA . GLU A 1 108 ? 4.961 -14.077 -4.359 1.00 97.75 108 GLU A CA 1
ATOM 808 C C . GLU A 1 108 ? 6.278 -14.000 -3.581 1.00 97.75 108 GLU A C 1
ATOM 810 O O . GLU A 1 108 ? 6.283 -14.229 -2.370 1.00 97.75 108 GLU A O 1
ATOM 815 N N . ALA A 1 109 ? 7.373 -13.598 -4.233 1.00 98.31 109 ALA A N 1
ATOM 816 C CA . ALA A 1 109 ? 8.668 -13.452 -3.576 1.00 98.31 109 ALA A CA 1
ATOM 817 C C . ALA A 1 109 ? 8.625 -12.473 -2.389 1.00 98.31 109 ALA A C 1
ATOM 819 O O . ALA A 1 109 ? 9.095 -12.813 -1.307 1.00 98.31 109 ALA A O 1
ATOM 820 N N . MET A 1 110 ? 7.990 -11.304 -2.541 1.00 98.25 110 MET A N 1
ATOM 821 C CA . MET A 1 110 ? 7.794 -10.375 -1.419 1.00 98.25 110 MET A CA 1
ATOM 822 C C . MET A 1 110 ? 6.961 -11.000 -0.290 1.00 98.25 110 MET A C 1
ATOM 824 O O . MET A 1 110 ? 7.303 -10.878 0.887 1.00 98.25 110 MET A O 1
ATOM 828 N N . THR A 1 111 ? 5.871 -11.695 -0.624 1.00 97.56 111 THR A N 1
ATOM 829 C CA . THR A 1 111 ? 4.995 -12.293 0.398 1.00 97.56 111 THR A CA 1
ATOM 830 C C . THR A 1 111 ? 5.664 -13.430 1.178 1.00 97.56 111 THR A C 1
ATOM 832 O O . THR A 1 111 ? 5.375 -13.589 2.368 1.00 97.56 111 THR A O 1
ATOM 835 N N . ARG A 1 112 ? 6.599 -14.177 0.567 1.00 98.25 112 ARG A N 1
ATOM 836 C CA . ARG A 1 112 ? 7.414 -15.201 1.253 1.00 98.25 112 ARG A CA 1
ATOM 837 C C . ARG A 1 112 ? 8.264 -14.597 2.377 1.00 98.25 112 ARG A C 1
ATOM 839 O O . ARG A 1 112 ? 8.350 -15.193 3.447 1.00 98.25 112 ARG A O 1
ATOM 846 N N . GLU A 1 113 ? 8.733 -13.364 2.195 1.00 97.69 113 GLU A N 1
ATOM 847 C CA . GLU A 1 113 ? 9.447 -12.567 3.208 1.00 97.69 113 GLU A CA 1
ATOM 848 C C . GLU A 1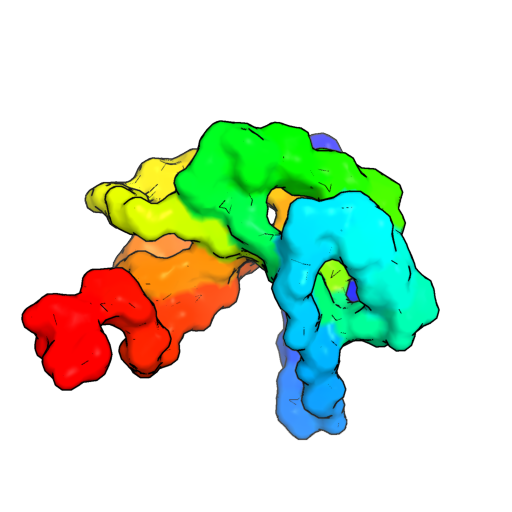 113 ? 8.514 -11.853 4.209 1.00 97.69 113 GLU A C 1
ATOM 850 O O . GLU A 1 113 ? 8.927 -10.965 4.955 1.00 97.69 113 GLU A O 1
ATOM 855 N N . ARG A 1 114 ? 7.228 -12.235 4.250 1.00 95.81 114 ARG A N 1
ATOM 856 C CA . ARG A 1 114 ? 6.191 -11.666 5.134 1.00 95.81 114 ARG A CA 1
ATOM 857 C C . ARG A 1 114 ? 5.909 -10.179 4.903 1.00 95.81 114 ARG A C 1
ATOM 859 O O . ARG A 1 114 ? 5.418 -9.492 5.802 1.00 95.81 114 ARG A O 1
ATOM 866 N N . ILE A 1 115 ? 6.149 -9.687 3.692 1.00 97.56 115 ILE A N 1
ATOM 867 C CA . ILE A 1 115 ? 5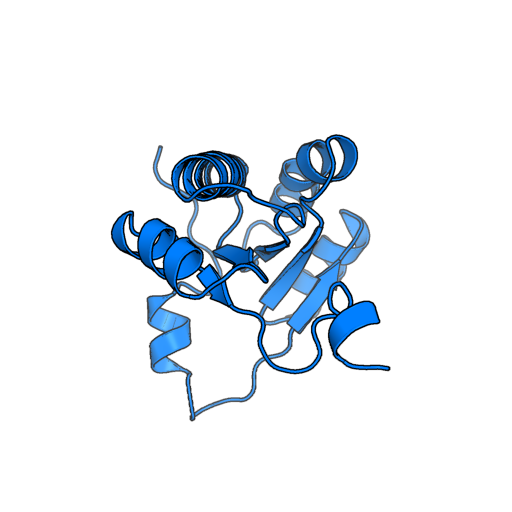.769 -8.336 3.273 1.00 97.56 115 ILE A CA 1
ATOM 868 C C . ILE A 1 115 ? 4.275 -8.338 2.901 1.00 97.56 115 ILE A C 1
ATOM 870 O O . ILE A 1 115 ? 3.863 -9.136 2.057 1.00 97.56 115 ILE A O 1
ATOM 874 N N . PRO A 1 116 ? 3.435 -7.463 3.489 1.00 97.44 116 PRO A N 1
ATOM 875 C CA . PRO A 1 116 ? 2.052 -7.303 3.052 1.00 97.44 116 PRO A CA 1
ATOM 876 C C . PRO A 1 116 ? 1.998 -6.589 1.698 1.00 97.44 116 PRO A C 1
ATOM 878 O O . PRO A 1 116 ? 2.434 -5.440 1.590 1.00 97.44 116 PRO A O 1
ATOM 881 N N . VAL A 1 117 ? 1.442 -7.252 0.683 1.00 97.81 117 VAL A N 1
ATOM 882 C CA . VAL A 1 117 ? 1.373 -6.731 -0.689 1.00 97.81 117 VAL A CA 1
ATOM 883 C C . VAL A 1 117 ? -0.078 -6.623 -1.156 1.00 97.81 117 VAL A C 1
ATOM 885 O O . VAL A 1 117 ? -0.834 -7.591 -1.094 1.00 97.81 117 VAL A O 1
ATOM 888 N N . VAL A 1 118 ? -0.449 -5.453 -1.669 1.00 96.75 118 VAL A N 1
ATOM 889 C CA . VAL A 1 118 ? -1.657 -5.220 -2.462 1.00 96.75 118 VAL A CA 1
ATOM 890 C C . VAL A 1 118 ? -1.273 -5.360 -3.935 1.00 96.75 118 VAL A C 1
ATOM 892 O O . VAL A 1 118 ? -0.573 -4.511 -4.485 1.00 96.75 118 VAL A O 1
ATOM 895 N N . GLY A 1 119 ? -1.697 -6.451 -4.572 1.00 94.25 119 GLY A N 1
ATOM 896 C CA . GLY A 1 119 ? -1.516 -6.641 -6.013 1.00 94.25 119 GLY A CA 1
ATOM 897 C C . GLY A 1 119 ? -2.508 -5.804 -6.823 1.00 94.25 119 GLY A C 1
ATOM 898 O O . GLY A 1 119 ? -3.658 -5.649 -6.409 1.00 94.25 119 GLY A O 1
ATOM 899 N N . HIS A 1 120 ? -2.091 -5.302 -7.987 1.00 92.38 120 HIS A N 1
ATOM 900 C CA . HIS A 1 120 ? -2.989 -4.665 -8.961 1.00 92.38 120 HIS A CA 1
ATOM 901 C C . HIS A 1 120 ? -3.154 -5.524 -10.205 1.00 92.38 120 HIS A C 1
ATOM 903 O O . HIS A 1 120 ? -2.164 -5.899 -10.829 1.00 92.38 120 HIS A O 1
ATOM 909 N N . LEU A 1 121 ? -4.400 -5.805 -10.574 1.00 87.62 121 LEU A N 1
ATOM 910 C CA . LEU A 1 121 ? -4.766 -6.638 -11.718 1.00 87.62 121 LEU A CA 1
ATOM 911 C C . LEU A 1 121 ? -5.847 -5.935 -12.551 1.00 87.62 121 LEU A C 1
ATOM 913 O O . LEU A 1 121 ? -6.521 -5.023 -12.074 1.00 87.62 121 LEU A O 1
ATOM 917 N N . GLY A 1 122 ? -6.035 -6.382 -13.793 1.00 88.19 122 GLY A N 1
ATOM 918 C CA . GLY A 1 122 ? -6.993 -5.784 -14.726 1.00 88.19 122 GLY A CA 1
ATOM 919 C C . GLY A 1 122 ? -6.375 -4.620 -15.498 1.00 88.19 122 GLY A C 1
ATOM 920 O O . GLY A 1 122 ? -5.342 -4.793 -16.145 1.00 88.19 122 GLY A O 1
ATOM 921 N N . MET A 1 123 ? -6.998 -3.440 -15.443 1.00 88.62 123 MET A N 1
ATOM 922 C CA . MET A 1 123 ? -6.507 -2.251 -16.145 1.00 88.62 123 MET A CA 1
ATOM 923 C C . MET A 1 123 ? -5.312 -1.642 -15.399 1.00 88.62 123 MET A C 1
ATOM 925 O O . MET A 1 123 ? -5.459 -0.857 -14.459 1.00 88.62 123 MET A O 1
ATOM 929 N N . ILE A 1 124 ? -4.110 -2.036 -15.815 1.00 88.94 124 ILE A N 1
ATOM 930 C CA . ILE A 1 124 ? -2.843 -1.500 -15.312 1.00 88.94 124 ILE A CA 1
ATOM 931 C C . ILE A 1 124 ? -2.383 -0.410 -16.292 1.00 88.94 124 ILE A C 1
ATOM 933 O O . ILE A 1 124 ? -1.973 -0.762 -17.397 1.00 88.94 124 ILE A O 1
ATOM 937 N N . PRO A 1 125 ? -2.387 0.888 -15.917 1.00 84.50 125 PRO A N 1
ATOM 938 C CA . PRO A 1 125 ? -2.115 1.987 -16.855 1.00 84.50 125 PRO A CA 1
ATOM 939 C C . PRO A 1 125 ? -0.784 1.875 -17.608 1.00 84.50 125 PRO A C 1
ATOM 941 O O . PRO A 1 125 ? -0.670 2.287 -18.755 1.00 84.50 125 PRO A O 1
ATOM 944 N N . ARG A 1 126 ? 0.235 1.260 -16.998 1.00 82.12 126 ARG A N 1
ATOM 945 C CA . ARG A 1 126 ? 1.532 1.025 -17.647 1.00 82.12 126 ARG A CA 1
ATOM 946 C C . ARG A 1 126 ? 1.444 0.098 -18.867 1.00 82.12 126 ARG A C 1
ATOM 948 O O . ARG A 1 126 ? 2.297 0.174 -19.745 1.00 82.12 126 ARG A O 1
ATOM 955 N N . HIS A 1 127 ? 0.460 -0.792 -18.920 1.00 87.56 127 HIS A N 1
ATOM 956 C CA . HIS A 1 127 ? 0.299 -1.739 -20.020 1.00 87.56 127 HIS A CA 1
ATOM 957 C C . HIS A 1 127 ? -0.507 -1.159 -21.190 1.00 87.56 127 HIS A C 1
ATOM 959 O O . HIS A 1 127 ? -0.891 -1.922 -22.066 1.00 87.56 127 HIS A O 1
ATOM 965 N N . VAL A 1 128 ? -0.707 0.165 -21.244 1.00 90.12 128 VAL A N 1
ATOM 966 C CA . VAL A 1 128 ? -1.381 0.904 -22.333 1.00 90.12 128 VAL A CA 1
ATOM 967 C C . VAL A 1 128 ? -1.019 0.379 -23.734 1.00 90.12 128 VAL A C 1
ATOM 969 O O . VAL A 1 128 ? -1.898 0.096 -24.544 1.00 90.12 128 VAL A O 1
ATOM 972 N N . THR A 1 129 ? 0.269 0.130 -24.004 1.00 89.69 129 THR A N 1
ATOM 973 C CA . THR A 1 129 ? 0.755 -0.355 -25.311 1.00 89.69 129 THR A CA 1
ATOM 974 C C . THR A 1 129 ? 0.439 -1.825 -25.601 1.00 89.69 129 THR A C 1
ATOM 976 O O . THR A 1 129 ? 0.529 -2.249 -26.748 1.00 89.69 129 THR A O 1
ATOM 979 N N . TRP A 1 130 ? 0.075 -2.602 -24.583 1.00 87.94 130 TRP A N 1
ATOM 980 C CA . TRP A 1 130 ? -0.356 -3.997 -24.694 1.00 87.94 130 TRP A CA 1
ATOM 981 C C . TRP A 1 130 ? -1.876 -4.129 -24.752 1.00 87.94 130 TRP A C 1
ATOM 983 O O . TRP A 1 130 ? -2.384 -5.055 -25.377 1.00 87.94 130 TRP A O 1
ATOM 993 N N . THR A 1 131 ? -2.599 -3.241 -24.065 1.00 85.88 131 THR A N 1
ATOM 994 C CA . THR A 1 131 ? -4.051 -3.348 -23.882 1.00 85.88 131 THR A CA 1
ATOM 995 C C . THR A 1 131 ? -4.853 -2.504 -24.862 1.00 85.88 131 THR A C 1
ATOM 997 O O . THR A 1 131 ? -6.044 -2.759 -25.013 1.00 85.88 131 THR A O 1
ATOM 1000 N N . GLY A 1 132 ? -4.233 -1.516 -25.521 1.00 78.69 132 GLY A N 1
ATOM 1001 C CA . GLY A 1 132 ? -4.923 -0.635 -26.471 1.00 78.69 132 GLY A CA 1
ATOM 1002 C C . GLY A 1 132 ? -5.986 0.259 -25.820 1.00 78.69 132 GLY A C 1
ATOM 1003 O O . GLY A 1 132 ? -6.944 0.643 -26.486 1.00 78.69 132 GLY A O 1
ATOM 1004 N N . TYR A 1 133 ? -5.818 0.541 -24.525 1.00 66.38 133 TYR A N 1
ATOM 1005 C CA . TYR A 1 133 ? -6.645 1.425 -23.700 1.00 66.38 133 TYR A CA 1
ATOM 1006 C C . TYR A 1 133 ? -5.854 2.674 -23.355 1.00 66.38 133 TYR A C 1
ATOM 1008 O O . TYR A 1 133 ? -4.652 2.479 -23.074 1.00 66.38 133 TYR A O 1
#

Foldseek 3Di:
DDADAAPDAPVRVVVCPPPDDAAEEEDDALVRLLVCLVVVHAAYEYEPQDPVRLVRLLSSCVSNVRHQYEYEYHPDQPDLVSLLVSQVSSVVSRHNAYEDADDPVSVVSNVVVVGHYDYDDDDDVVCCVVPVD

Sequence (133 aa):
MLRPRKKYTVHDLQQIKGKRCLTHIHVKSPEEAAAAEQAGVDLMSCSFDSPETQARLPLLVAAAPSSFLSVATPHGLASPEEAIRVAFRALELGASSVYCSASPFIIEAMTRERIPVVGHLGMIPRHVTWTGY